Protein AF-A0A538CMD5-F1 (afdb_monomer_lite)

Secondary structure (DSSP, 8-state):
-EEEEEEE-TTSSSEEEEEEEEEEEEEEETTEEEEE--BTTB---EEEEEPPTT-EEEETTEE--GGG--TT-EEEEEE-SS-EEEEEE-HHHHHHHHHHHHS--TTTT-PPPP---PPPPPP-

Radius of gyration: 22.93 Å; chains: 1; bounding box: 38×64×66 Å

Sequence (124 aa):
MHSETVVPNKAGDGFITVTSDAGTVKSTSGNDVTIDESVGSLHYKDVTVTIPDGATIIRNHAKASLSDIATGDEIRVIASSEQTIVIAESQAFQKQERRQFRDHGPWDRHGPAGGAGVPGGPIY

Foldseek 3Di:
DKDKDWDQDPVNPDIKIKIKDWAFFQDDDDQKTWHFRDDDPRGDDIDIDRHDPPAFEAELNHGDDPVVDDGGWTWMWIDIPVHIYIYTYHPVSVVVVVVVDVCDDPPNPDDDDDDDDDDDDDDD

pLDDT: mean 86.1, std 20.43, range [35.31, 98.5]

Structure (mmCIF, N/CA/C/O backbone):
data_AF-A0A538CMD5-F1
#
_entry.id   AF-A0A538CMD5-F1
#
loop_
_atom_site.group_PDB
_atom_site.id
_atom_site.type_symbol
_atom_site.label_atom_id
_atom_site.label_alt_id
_atom_site.label_comp_id
_atom_site.label_asym_id
_atom_site.label_entity_id
_atom_site.label_seq_id
_atom_site.pdbx_PDB_ins_code
_atom_site.Cartn_x
_atom_site.Cartn_y
_atom_site.Cartn_z
_atom_site.occupancy
_atom_site.B_iso_or_equiv
_atom_site.auth_seq_id
_atom_site.auth_comp_id
_atom_site.auth_asym_id
_atom_site.auth_atom_id
_atom_site.pdbx_PDB_model_num
ATOM 1 N N . MET A 1 1 ? 5.514 8.657 1.057 1.00 86.06 1 MET A N 1
ATOM 2 C CA . MET A 1 1 ? 4.553 9.720 1.413 1.00 86.06 1 MET A CA 1
ATOM 3 C C . MET A 1 1 ? 3.672 9.144 2.491 1.00 86.06 1 MET A C 1
ATOM 5 O O . MET A 1 1 ? 2.933 8.214 2.202 1.00 86.06 1 MET A O 1
ATOM 9 N N . HIS A 1 2 ? 3.727 9.743 3.677 1.00 94.88 2 HIS A N 1
ATOM 10 C CA . HIS A 1 2 ? 2.932 9.338 4.825 1.00 94.88 2 HIS A CA 1
ATOM 11 C C . HIS A 1 2 ? 1.894 10.413 5.167 1.00 94.88 2 HIS A C 1
ATOM 13 O O . HIS A 1 2 ? 2.188 11.610 5.097 1.00 94.88 2 HIS A O 1
ATOM 19 N N . SER A 1 3 ? 0.692 9.997 5.554 1.00 96.56 3 SER A N 1
ATOM 20 C CA . SER A 1 3 ? -0.343 10.885 6.083 1.00 96.56 3 SER A CA 1
ATOM 21 C C . SER A 1 3 ? -1.226 10.173 7.096 1.00 96.56 3 SER A C 1
ATOM 23 O O . SER A 1 3 ? -1.556 9.004 6.905 1.00 96.56 3 SER A O 1
ATOM 25 N N . GLU A 1 4 ? -1.706 10.920 8.085 1.00 97.69 4 GLU A N 1
ATOM 26 C CA . GLU A 1 4 ? -2.724 10.475 9.034 1.00 97.69 4 GLU A CA 1
ATOM 27 C C . GLU A 1 4 ? -3.932 11.407 8.969 1.00 97.69 4 GLU A C 1
ATOM 29 O O . GLU A 1 4 ? -3.808 12.611 8.726 1.00 97.69 4 GLU A O 1
ATOM 34 N N . THR A 1 5 ? -5.131 10.865 9.150 1.00 98.00 5 THR A N 1
ATOM 35 C CA . THR A 1 5 ? -6.369 11.648 9.160 1.00 98.00 5 THR A CA 1
ATOM 36 C C . THR A 1 5 ? -7.367 11.028 10.120 1.00 98.00 5 THR A C 1
ATOM 38 O O . THR A 1 5 ? -7.531 9.813 10.151 1.00 98.00 5 THR A O 1
ATOM 41 N N . VAL A 1 6 ? -8.060 11.866 10.887 1.00 98.31 6 VAL A N 1
ATOM 42 C CA . VAL A 1 6 ? -9.145 11.433 11.770 1.00 98.31 6 VAL A CA 1
ATOM 43 C C . VAL A 1 6 ? -10.474 11.634 11.049 1.00 98.31 6 VAL A C 1
ATOM 45 O O . VAL A 1 6 ? -10.778 12.743 10.609 1.00 98.31 6 VAL A O 1
ATOM 48 N N . VAL A 1 7 ? -11.259 10.567 10.914 1.00 97.00 7 VAL A N 1
ATOM 49 C CA . VAL A 1 7 ? -12.551 10.562 10.206 1.00 97.00 7 VAL A CA 1
ATOM 50 C C . VAL A 1 7 ? -13.639 9.933 11.076 1.00 97.00 7 VAL A C 1
ATOM 52 O O . VAL A 1 7 ? -13.312 9.132 11.953 1.00 97.00 7 VAL A O 1
ATOM 55 N N . PRO A 1 8 ? -14.927 10.267 10.875 1.00 98.12 8 PRO A N 1
ATOM 56 C CA . PRO A 1 8 ? -16.017 9.541 11.518 1.00 98.12 8 PRO A CA 1
ATOM 57 C C . PRO A 1 8 ? -15.951 8.044 11.197 1.00 98.12 8 PRO A C 1
ATOM 59 O O . PRO A 1 8 ? -15.634 7.662 10.069 1.00 98.12 8 PRO A O 1
ATOM 62 N N . ASN A 1 9 ? -16.252 7.207 12.184 1.00 97.81 9 ASN A N 1
ATOM 63 C CA . ASN A 1 9 ? -16.338 5.761 11.999 1.00 97.81 9 ASN A CA 1
ATOM 64 C C . ASN A 1 9 ? -17.605 5.376 11.209 1.00 97.81 9 ASN A C 1
ATOM 66 O O . ASN A 1 9 ? -18.538 6.172 11.058 1.00 97.81 9 ASN A O 1
ATOM 70 N N . LYS A 1 10 ? -17.674 4.135 10.722 1.00 95.88 10 LYS A N 1
ATOM 71 C CA . LYS A 1 10 ? -18.829 3.642 9.955 1.00 95.88 10 LYS A CA 1
ATOM 72 C C . LYS A 1 10 ? -20.127 3.622 10.768 1.00 95.88 10 LYS A C 1
ATOM 74 O O . LYS A 1 10 ? -21.206 3.734 10.189 1.00 95.88 10 LYS A O 1
ATOM 79 N N . ALA A 1 11 ? -20.030 3.465 12.087 1.00 97.06 11 ALA A N 1
ATOM 80 C CA . ALA A 1 11 ? -21.177 3.492 12.993 1.00 97.06 11 ALA A CA 1
ATOM 81 C C . ALA A 1 11 ? -21.756 4.908 13.197 1.00 97.06 11 ALA A C 1
ATOM 83 O O . ALA A 1 11 ? -22.912 5.041 13.594 1.00 97.06 11 ALA A O 1
ATOM 84 N N . GLY A 1 12 ? -20.990 5.959 12.889 1.00 97.44 12 GLY A N 1
ATOM 85 C CA . GLY A 1 12 ? -21.380 7.357 13.064 1.00 97.44 12 GLY A CA 1
ATOM 86 C C . GLY A 1 12 ? -21.401 7.836 14.520 1.00 97.44 12 GLY A C 1
ATOM 87 O O . GLY A 1 12 ? -21.917 8.919 14.787 1.00 97.44 12 GLY A O 1
ATOM 88 N N . ASP A 1 13 ? -20.867 7.054 15.457 1.00 97.62 13 ASP A N 1
ATOM 89 C CA . ASP A 1 13 ? -20.877 7.333 16.900 1.00 97.62 13 ASP A CA 1
ATOM 90 C C . ASP A 1 13 ? -19.492 7.698 17.463 1.00 97.62 13 ASP A C 1
ATOM 92 O O . ASP A 1 13 ? -19.355 8.000 18.650 1.00 97.62 13 ASP A O 1
ATOM 96 N N . GLY A 1 14 ? -18.465 7.723 16.610 1.00 97.94 14 GLY A N 1
ATOM 97 C CA . GLY A 1 14 ? -17.099 8.039 17.003 1.00 97.94 14 GLY A CA 1
ATOM 98 C C . GLY A 1 14 ? -16.193 8.380 15.827 1.00 97.94 14 GLY A C 1
ATOM 99 O O . GLY A 1 14 ? -16.641 8.580 14.698 1.00 97.94 14 GLY A O 1
ATOM 100 N N . PHE A 1 15 ? -14.893 8.439 16.107 1.00 98.31 15 PHE A N 1
ATOM 101 C CA . PHE A 1 15 ? -13.852 8.730 15.127 1.00 98.31 15 PHE A CA 1
ATOM 102 C C . PHE A 1 15 ? -12.803 7.620 15.099 1.00 98.31 15 PHE A C 1
ATOM 104 O O . PHE A 1 15 ? -12.529 6.988 16.119 1.00 98.31 15 PHE A O 1
ATOM 111 N N . ILE A 1 16 ? -12.194 7.424 13.935 1.00 98.25 16 ILE A N 1
ATOM 112 C CA . ILE A 1 16 ? -11.062 6.523 13.714 1.00 98.25 16 ILE A CA 1
ATOM 113 C C . ILE A 1 16 ? -9.931 7.274 13.020 1.00 98.25 16 ILE A C 1
ATOM 115 O O . ILE A 1 16 ? -10.159 8.250 12.302 1.00 98.25 16 ILE A O 1
ATOM 119 N N . THR A 1 17 ? -8.712 6.784 13.205 1.00 98.44 17 THR A N 1
ATOM 120 C CA . THR A 1 17 ? -7.555 7.236 12.435 1.00 98.44 17 THR A CA 1
ATOM 121 C C . THR A 1 17 ? -7.415 6.384 11.179 1.00 98.44 17 THR A C 1
ATOM 123 O O . THR A 1 17 ? -7.485 5.156 11.234 1.00 98.44 17 THR A O 1
ATOM 126 N N . VAL A 1 18 ? -7.200 7.052 10.052 1.00 98.06 18 VAL A N 1
ATOM 127 C CA . VAL A 1 18 ? -6.785 6.462 8.783 1.00 98.06 18 VAL A CA 1
ATOM 128 C C . VAL A 1 18 ? -5.340 6.863 8.536 1.00 98.06 18 VAL A C 1
ATOM 130 O O . VAL A 1 18 ? -5.020 8.053 8.555 1.00 98.06 18 VAL A O 1
ATOM 133 N N . THR A 1 19 ? -4.480 5.887 8.275 1.00 97.94 19 THR A N 1
ATOM 134 C CA . THR A 1 19 ? -3.121 6.117 7.788 1.00 97.94 19 THR A CA 1
ATOM 135 C C . THR A 1 19 ? -3.057 5.840 6.291 1.00 97.94 19 THR A C 1
ATOM 137 O O . THR A 1 19 ? -3.761 4.972 5.767 1.00 97.94 19 THR A O 1
ATOM 140 N N . SER A 1 20 ? -2.222 6.595 5.580 1.00 97.62 20 SER A N 1
ATOM 141 C CA . SER A 1 20 ? -1.823 6.268 4.215 1.00 97.62 20 SER A CA 1
ATOM 142 C C . SER A 1 20 ? -0.312 6.346 4.092 1.00 97.62 20 SER A C 1
ATOM 144 O O . SER A 1 20 ? 0.270 7.398 4.342 1.00 97.62 20 SER A O 1
ATOM 146 N N . ASP A 1 21 ? 0.286 5.243 3.658 1.00 97.44 21 ASP A N 1
ATOM 147 C CA . ASP A 1 21 ? 1.706 5.121 3.337 1.00 97.44 21 ASP A CA 1
ATOM 148 C C . ASP A 1 21 ? 1.838 4.812 1.846 1.00 97.44 21 ASP A C 1
ATOM 150 O O . ASP A 1 21 ? 1.080 4.007 1.297 1.00 97.44 21 ASP A O 1
ATOM 154 N N . ALA A 1 22 ? 2.768 5.471 1.163 1.00 97.19 22 ALA A N 1
ATOM 155 C CA . ALA A 1 22 ? 2.944 5.298 -0.274 1.00 97.19 22 ALA A CA 1
ATOM 156 C C . ALA A 1 22 ? 4.400 5.445 -0.706 1.00 97.19 22 ALA A C 1
ATOM 158 O O . ALA A 1 22 ? 5.132 6.301 -0.205 1.00 97.19 22 ALA A O 1
ATOM 159 N N . GLY A 1 23 ? 4.804 4.659 -1.695 1.00 97.12 23 GLY A N 1
ATOM 160 C CA . GLY A 1 23 ? 6.175 4.643 -2.185 1.00 97.12 23 GLY A CA 1
ATOM 161 C C . GLY A 1 23 ? 6.415 3.489 -3.143 1.00 97.12 23 GLY A C 1
ATOM 162 O O . GLY A 1 23 ? 5.502 3.062 -3.846 1.00 97.12 23 GLY A O 1
ATOM 163 N N . THR A 1 24 ? 7.641 2.978 -3.161 1.00 97.50 24 THR A N 1
ATOM 164 C CA . THR A 1 24 ? 8.010 1.807 -3.968 1.00 97.50 24 THR A CA 1
ATOM 165 C C . THR A 1 24 ? 8.143 0.578 -3.079 1.00 97.50 24 THR A C 1
ATOM 167 O O . THR A 1 24 ? 8.733 0.651 -2.004 1.00 97.50 24 THR A O 1
ATOM 170 N N . VAL A 1 25 ? 7.632 -0.573 -3.513 1.00 98.06 25 VAL A N 1
ATOM 171 C CA . VAL A 1 25 ? 7.820 -1.837 -2.791 1.00 98.06 25 VAL A CA 1
ATOM 172 C C . VAL A 1 25 ? 9.299 -2.207 -2.807 1.0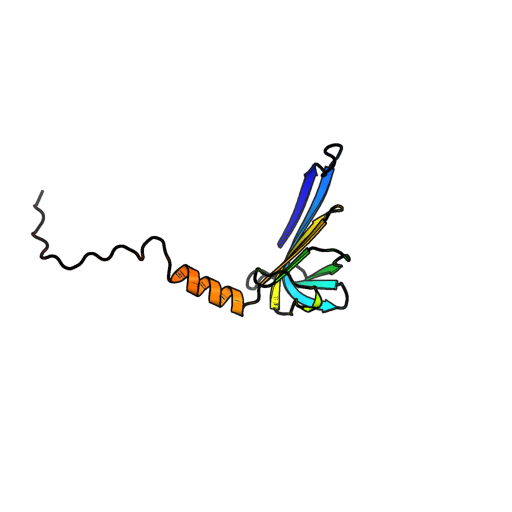0 98.06 25 VAL A C 1
ATOM 174 O O . VAL A 1 25 ? 9.872 -2.498 -3.858 1.00 98.06 25 VAL A O 1
ATOM 177 N N . LYS A 1 26 ? 9.914 -2.240 -1.629 1.00 97.56 26 LYS A N 1
ATOM 178 C CA . LYS A 1 26 ? 11.291 -2.689 -1.428 1.00 97.56 26 LYS A CA 1
ATOM 179 C C . LYS A 1 26 ? 11.350 -4.207 -1.282 1.00 97.56 26 LYS A C 1
ATOM 181 O O . LYS A 1 26 ? 12.150 -4.867 -1.944 1.00 97.56 26 LYS A O 1
ATOM 186 N N . SER A 1 27 ? 10.461 -4.771 -0.467 1.00 97.75 27 SER A N 1
ATOM 187 C CA . SER A 1 27 ? 10.362 -6.215 -0.239 1.00 97.75 27 SER A CA 1
ATOM 188 C C . SER A 1 27 ? 8.999 -6.619 0.309 1.00 97.75 27 SER A C 1
ATOM 190 O O . SER A 1 27 ? 8.302 -5.811 0.919 1.00 97.75 27 SER A O 1
ATOM 192 N N . THR A 1 28 ? 8.666 -7.897 0.150 1.00 96.94 28 THR A N 1
ATOM 193 C CA . THR A 1 28 ? 7.506 -8.550 0.767 1.00 96.94 28 THR A CA 1
ATOM 194 C C . THR A 1 28 ? 7.967 -9.791 1.525 1.00 96.94 28 THR A C 1
ATOM 196 O O . THR A 1 28 ? 8.773 -10.562 1.000 1.00 96.94 28 THR A O 1
ATOM 199 N N . SER A 1 29 ? 7.464 -10.009 2.737 1.00 96.25 29 SER A N 1
ATOM 200 C CA . SER A 1 29 ? 7.789 -11.184 3.551 1.00 96.25 29 SER A CA 1
ATOM 201 C C . SER A 1 29 ? 6.579 -11.612 4.373 1.00 96.25 29 SER A C 1
ATOM 203 O O . SER A 1 29 ? 6.192 -10.930 5.317 1.00 96.25 29 SER A O 1
ATOM 205 N N . GLY A 1 30 ? 5.981 -12.755 4.032 1.00 95.44 30 GLY A N 1
ATOM 206 C CA . GLY A 1 30 ? 4.720 -13.172 4.647 1.00 95.44 30 GLY A CA 1
ATOM 207 C C . GLY A 1 30 ? 3.641 -12.114 4.412 1.00 95.44 30 GLY A C 1
ATOM 208 O O . GLY A 1 30 ? 3.330 -11.811 3.261 1.00 95.44 30 GLY A O 1
ATOM 209 N N . ASN A 1 31 ? 3.127 -11.533 5.496 1.00 97.06 31 ASN A N 1
ATOM 210 C CA . ASN A 1 31 ? 2.116 -10.476 5.444 1.00 97.06 31 ASN A CA 1
ATOM 211 C C . ASN A 1 31 ? 2.713 -9.059 5.452 1.00 97.06 31 ASN A C 1
ATOM 213 O O . ASN A 1 31 ? 1.970 -8.082 5.371 1.00 97.06 31 ASN A O 1
ATOM 217 N N . ASP A 1 32 ? 4.035 -8.930 5.539 1.00 97.81 32 ASP A N 1
ATOM 218 C CA . ASP A 1 32 ? 4.701 -7.638 5.637 1.00 97.81 32 ASP A CA 1
ATOM 219 C C . ASP A 1 32 ? 5.108 -7.114 4.262 1.00 97.81 32 ASP A C 1
ATOM 221 O O . ASP A 1 32 ? 5.704 -7.831 3.451 1.00 97.81 32 ASP A O 1
ATOM 225 N N . VAL A 1 33 ? 4.847 -5.828 4.031 1.00 98.06 33 VAL A N 1
ATOM 226 C CA . VAL A 1 33 ? 5.346 -5.078 2.876 1.00 98.06 33 VAL A CA 1
ATOM 227 C C . VAL A 1 33 ? 6.240 -3.952 3.364 1.00 98.06 33 VAL A C 1
ATOM 229 O O . VAL A 1 33 ? 5.806 -3.090 4.125 1.00 98.06 33 VAL A O 1
ATOM 232 N N . THR A 1 34 ? 7.485 -3.937 2.898 1.00 98.31 34 THR A N 1
ATOM 233 C CA . THR A 1 34 ? 8.407 -2.823 3.117 1.00 98.31 34 THR A CA 1
ATOM 234 C C . THR A 1 34 ? 8.310 -1.851 1.950 1.00 98.31 34 THR A C 1
ATOM 236 O O . THR A 1 34 ? 8.531 -2.226 0.797 1.00 98.31 34 THR A O 1
ATOM 239 N N . ILE A 1 35 ? 7.999 -0.599 2.262 1.00 98.12 35 ILE A N 1
ATOM 240 C CA . ILE A 1 35 ? 7.803 0.512 1.340 1.00 98.12 35 ILE A CA 1
ATOM 241 C C . ILE A 1 35 ? 8.976 1.477 1.501 1.00 98.12 35 ILE A C 1
ATOM 243 O O . ILE A 1 35 ? 9.251 1.947 2.603 1.00 98.12 35 ILE A O 1
ATOM 247 N N . ASP A 1 36 ? 9.655 1.776 0.401 1.00 97.69 36 ASP A N 1
ATOM 248 C CA . ASP A 1 36 ? 10.601 2.882 0.301 1.00 97.69 36 ASP A CA 1
ATOM 249 C C . ASP A 1 36 ? 9.823 4.169 -0.005 1.00 97.69 36 ASP A C 1
ATOM 251 O O . ASP A 1 36 ? 9.268 4.332 -1.098 1.00 97.69 36 ASP A O 1
ATOM 255 N N . GLU A 1 37 ? 9.762 5.085 0.961 1.00 95.69 37 GLU A N 1
ATOM 256 C CA . GLU A 1 37 ? 9.050 6.358 0.841 1.00 95.69 37 GLU A CA 1
ATOM 257 C C . GLU A 1 37 ? 9.898 7.470 0.200 1.00 95.69 37 GLU A C 1
ATOM 259 O O . GLU A 1 37 ? 9.889 8.618 0.652 1.00 95.69 37 GLU A O 1
ATOM 264 N N . SER A 1 38 ? 10.635 7.148 -0.858 1.00 92.88 38 SER A N 1
ATOM 265 C CA . SER A 1 38 ? 11.463 8.108 -1.591 1.00 92.88 38 SER A CA 1
ATOM 266 C C . SER A 1 38 ? 10.697 8.880 -2.667 1.00 92.88 38 SER A C 1
ATOM 268 O O . SER A 1 38 ? 9.746 8.383 -3.272 1.00 92.88 38 SER A O 1
ATOM 270 N N . VAL A 1 39 ? 11.161 10.096 -2.964 1.00 87.75 39 VAL A N 1
ATOM 271 C CA . VAL A 1 39 ? 10.717 10.887 -4.122 1.00 87.75 39 VAL A CA 1
ATOM 272 C C . VAL A 1 39 ? 11.939 11.318 -4.925 1.00 87.75 39 VAL A C 1
ATOM 274 O O . VAL A 1 39 ? 12.763 12.109 -4.462 1.00 87.75 39 VAL A O 1
ATOM 277 N N . GLY A 1 40 ? 12.068 10.806 -6.150 1.00 86.19 40 GLY A N 1
ATOM 278 C CA . GLY A 1 40 ? 13.262 11.035 -6.965 1.00 86.19 40 GLY A CA 1
ATOM 279 C C . GLY A 1 40 ? 14.513 10.512 -6.256 1.00 86.19 40 GLY A C 1
ATOM 280 O O . GLY A 1 40 ? 14.596 9.331 -5.944 1.00 86.19 40 GLY A O 1
ATOM 281 N N . SER A 1 41 ? 15.481 11.392 -5.993 1.00 89.62 41 SER A N 1
ATOM 282 C CA . SER A 1 41 ? 16.706 11.062 -5.247 1.00 89.62 41 SER A CA 1
ATOM 283 C C . SER A 1 41 ? 16.618 11.344 -3.741 1.00 89.62 41 SER A C 1
ATOM 285 O O . SER A 1 41 ? 17.625 11.218 -3.047 1.00 89.62 41 SER A O 1
ATOM 287 N N . LEU A 1 42 ? 15.468 11.800 -3.238 1.00 93.25 42 LEU A N 1
ATOM 288 C CA . LEU A 1 42 ? 15.283 12.150 -1.831 1.00 93.25 42 LEU A CA 1
ATOM 289 C C . LEU A 1 42 ? 14.666 10.967 -1.086 1.00 93.25 42 LEU A C 1
ATOM 291 O O . LEU A 1 42 ? 13.489 10.662 -1.279 1.00 93.25 42 LEU A O 1
ATOM 295 N N . HIS A 1 43 ? 15.464 10.328 -0.230 1.00 93.19 43 HIS A N 1
ATOM 296 C CA . HIS A 1 43 ? 14.996 9.293 0.692 1.00 93.19 43 HIS A CA 1
ATOM 297 C C . HIS A 1 43 ? 14.426 9.929 1.957 1.00 93.19 43 HIS A C 1
ATOM 299 O O . HIS A 1 43 ? 15.030 10.842 2.523 1.00 93.19 43 HIS A O 1
ATOM 305 N N . TYR A 1 44 ? 13.259 9.451 2.385 1.00 94.00 44 TYR A N 1
ATOM 306 C CA . TYR A 1 44 ? 12.650 9.857 3.649 1.00 94.00 44 TYR A CA 1
ATOM 307 C C . TYR A 1 44 ? 12.835 8.778 4.718 1.00 94.00 44 TYR A C 1
ATOM 309 O O . TYR A 1 44 ? 13.494 9.017 5.729 1.00 94.00 44 TYR A O 1
ATOM 317 N N . LYS A 1 45 ? 12.246 7.598 4.498 1.00 95.38 45 LYS A N 1
ATOM 318 C CA . LYS A 1 45 ? 12.372 6.417 5.357 1.00 95.38 45 LYS A CA 1
ATOM 319 C C . LYS A 1 45 ? 11.893 5.169 4.618 1.00 95.38 45 LYS A C 1
ATOM 321 O O . LYS A 1 45 ? 11.172 5.263 3.626 1.00 95.38 45 LYS A O 1
ATOM 326 N N . ASP A 1 46 ? 12.236 4.015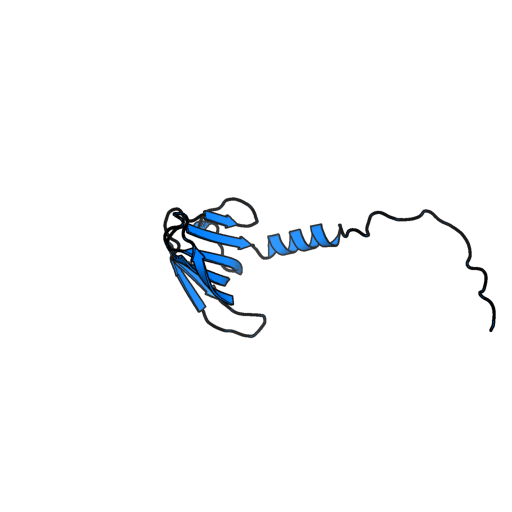 5.177 1.00 96.94 46 ASP A N 1
ATOM 327 C CA . ASP A 1 46 ? 11.576 2.755 4.855 1.00 96.94 46 ASP A CA 1
ATOM 328 C C . ASP A 1 46 ? 10.498 2.479 5.911 1.00 96.94 46 ASP A C 1
ATOM 330 O O . ASP A 1 46 ? 10.739 2.660 7.109 1.00 96.94 46 ASP A O 1
ATOM 334 N N . VAL A 1 47 ? 9.324 2.023 5.483 1.00 96.94 47 VAL A N 1
ATOM 335 C CA . VAL A 1 47 ? 8.219 1.634 6.371 1.00 96.94 47 VAL A CA 1
ATOM 336 C C . VAL A 1 47 ? 7.847 0.192 6.099 1.00 96.94 47 VAL A C 1
ATOM 338 O O . VAL A 1 47 ? 7.612 -0.172 4.954 1.00 96.94 47 VAL A O 1
ATOM 341 N N . THR A 1 48 ? 7.743 -0.621 7.145 1.00 97.69 48 THR A N 1
ATOM 342 C CA . THR A 1 48 ? 7.146 -1.954 7.037 1.00 97.69 48 THR A CA 1
ATOM 343 C C . THR A 1 48 ? 5.717 -1.903 7.550 1.00 97.69 48 THR A C 1
ATOM 345 O O . THR A 1 48 ? 5.486 -1.509 8.692 1.00 97.69 48 THR A O 1
ATOM 348 N N . VAL A 1 49 ? 4.772 -2.310 6.704 1.00 96.88 49 VAL A N 1
ATOM 349 C CA . VAL A 1 49 ? 3.353 -2.414 7.044 1.00 96.88 49 VAL A CA 1
ATOM 350 C C . VAL A 1 49 ? 2.938 -3.877 6.992 1.00 96.88 49 VAL A C 1
ATOM 352 O O . VAL A 1 49 ? 3.088 -4.530 5.958 1.00 96.88 49 VAL A O 1
ATOM 355 N 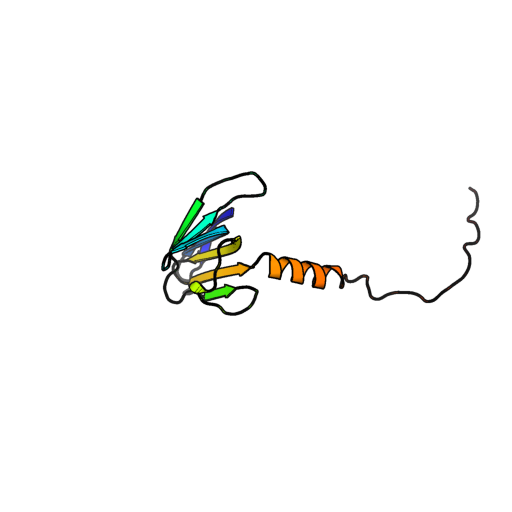N . THR A 1 50 ? 2.391 -4.380 8.095 1.00 97.69 50 THR A N 1
ATOM 356 C CA . THR A 1 50 ? 1.758 -5.700 8.143 1.00 97.69 50 THR A CA 1
ATOM 357 C C . THR A 1 50 ? 0.345 -5.601 7.587 1.00 97.69 50 THR A C 1
ATOM 359 O O . THR A 1 50 ? -0.496 -4.875 8.118 1.00 97.69 50 THR A O 1
ATOM 362 N N . ILE A 1 51 ? 0.074 -6.336 6.515 1.00 97.69 51 ILE A N 1
ATOM 363 C CA . ILE A 1 51 ? -1.238 -6.374 5.877 1.00 97.69 51 ILE A CA 1
ATOM 364 C C . ILE A 1 51 ? -2.101 -7.421 6.596 1.00 97.69 51 ILE A C 1
ATOM 366 O O . ILE A 1 51 ? -1.736 -8.600 6.615 1.00 97.69 51 ILE A O 1
ATOM 370 N N . PRO A 1 52 ? -3.233 -7.029 7.211 1.00 97.00 52 PRO A N 1
ATOM 371 C CA . PRO A 1 52 ? -4.095 -7.978 7.898 1.00 97.00 52 PRO A CA 1
ATOM 372 C C . PRO A 1 52 ? -4.809 -8.890 6.898 1.00 97.00 52 PRO A C 1
ATOM 374 O O . PRO A 1 52 ? -5.085 -8.512 5.753 1.00 97.00 52 PRO A O 1
ATOM 377 N N . ASP A 1 53 ? -5.180 -10.080 7.361 1.00 94.62 53 ASP A N 1
ATOM 378 C CA . ASP A 1 53 ? -6.051 -10.966 6.598 1.00 94.62 53 ASP A CA 1
ATOM 379 C C . ASP A 1 53 ? -7.386 -10.265 6.293 1.00 94.62 53 ASP A C 1
ATOM 381 O O . ASP A 1 53 ? -7.941 -9.538 7.118 1.00 94.62 53 ASP A O 1
ATOM 385 N N . GLY A 1 54 ? -7.911 -10.469 5.082 1.00 94.12 54 GLY A N 1
ATOM 386 C CA . GLY A 1 54 ? -9.136 -9.805 4.622 1.00 94.12 54 GLY A CA 1
ATOM 387 C C . GLY A 1 54 ? -8.938 -8.390 4.063 1.00 94.12 54 GLY A C 1
ATOM 388 O O . GLY A 1 54 ? -9.917 -7.775 3.634 1.00 94.12 54 GLY A O 1
ATOM 389 N N . ALA A 1 55 ? -7.701 -7.882 3.999 1.00 97.81 55 ALA A N 1
ATOM 390 C CA . ALA A 1 55 ? -7.398 -6.651 3.274 1.00 97.81 55 ALA A CA 1
ATOM 391 C C . ALA A 1 55 ? -7.841 -6.732 1.801 1.00 97.81 55 ALA A C 1
ATOM 393 O O . ALA A 1 55 ? -7.761 -7.773 1.144 1.00 97.81 55 ALA A O 1
ATOM 394 N N . THR A 1 56 ? -8.291 -5.601 1.259 1.00 98.50 56 THR A N 1
ATOM 395 C CA . THR A 1 56 ? -8.593 -5.485 -0.171 1.00 98.50 56 THR A CA 1
ATOM 396 C C . THR A 1 56 ? -7.313 -5.164 -0.922 1.00 98.50 56 THR A C 1
ATOM 398 O O . THR A 1 56 ? -6.714 -4.121 -0.682 1.00 98.50 56 THR A O 1
ATOM 401 N N . ILE A 1 57 ? -6.909 -6.037 -1.843 1.00 98.44 57 ILE A N 1
ATOM 402 C CA . ILE A 1 57 ? -5.672 -5.873 -2.607 1.00 98.44 57 ILE A CA 1
ATOM 403 C C . ILE A 1 57 ? -6.018 -5.720 -4.083 1.00 98.44 57 ILE A C 1
ATOM 405 O O . ILE A 1 57 ? -6.737 -6.536 -4.668 1.00 98.44 57 ILE A O 1
ATOM 409 N N . ILE A 1 58 ? -5.516 -4.642 -4.669 1.00 98.50 58 ILE A N 1
ATOM 410 C CA . ILE A 1 58 ? -5.689 -4.291 -6.071 1.00 98.50 58 ILE A CA 1
ATOM 411 C C . ILE A 1 58 ? -4.298 -4.111 -6.660 1.00 98.50 58 ILE A C 1
ATOM 413 O O . ILE A 1 58 ? -3.511 -3.306 -6.163 1.00 98.50 58 ILE A O 1
ATOM 417 N N . ARG A 1 59 ? -4.000 -4.840 -7.733 1.00 98.06 59 ARG A N 1
ATOM 418 C CA . ARG A 1 59 ? -2.757 -4.682 -8.485 1.00 98.06 59 ARG A CA 1
ATOM 419 C C . ARG A 1 59 ? -3.069 -4.475 -9.956 1.00 98.06 59 ARG A C 1
ATOM 421 O O . ARG A 1 59 ? -3.821 -5.260 -10.528 1.00 98.06 59 ARG A O 1
ATOM 428 N N . ASN A 1 60 ? -2.491 -3.439 -10.567 1.00 97.50 60 ASN A N 1
ATOM 429 C CA . ASN A 1 60 ? -2.722 -3.099 -11.979 1.00 97.50 60 ASN A CA 1
ATOM 430 C C . ASN A 1 60 ? -4.229 -3.032 -12.315 1.00 97.50 60 ASN A C 1
ATOM 432 O O . ASN A 1 60 ? -4.697 -3.633 -13.280 1.00 97.50 60 ASN A O 1
ATOM 436 N N . HIS A 1 61 ? -4.992 -2.373 -11.436 1.00 96.06 61 HIS A N 1
ATOM 437 C CA . HIS A 1 61 ? -6.448 -2.157 -11.531 1.00 96.06 61 HIS A CA 1
ATOM 438 C C . HIS A 1 61 ? -7.316 -3.424 -11.501 1.00 96.06 61 HIS A C 1
ATOM 440 O O . HIS A 1 61 ? -8.525 -3.355 -11.711 1.00 96.06 61 HIS A O 1
ATOM 446 N N . ALA A 1 62 ? -6.734 -4.576 -11.174 1.00 97.12 62 ALA A N 1
ATOM 447 C CA . ALA A 1 62 ? -7.451 -5.826 -10.981 1.00 97.12 62 ALA A CA 1
ATOM 448 C C . ALA A 1 62 ? -7.385 -6.276 -9.518 1.00 97.12 62 ALA A C 1
ATOM 450 O O . ALA A 1 62 ? -6.430 -5.980 -8.797 1.00 97.12 62 ALA A O 1
ATOM 451 N N . LYS A 1 63 ? -8.402 -7.026 -9.078 1.00 97.75 63 LYS A N 1
ATOM 452 C CA . LYS A 1 63 ? -8.364 -7.709 -7.780 1.00 97.75 63 LYS A CA 1
ATOM 453 C C . LYS A 1 63 ? -7.164 -8.660 -7.752 1.00 97.75 63 LYS A C 1
ATOM 455 O O . LYS A 1 63 ? -6.988 -9.441 -8.684 1.00 97.75 63 LYS A O 1
ATOM 460 N N . ALA A 1 64 ? -6.392 -8.606 -6.676 1.00 97.81 64 ALA A N 1
ATOM 461 C CA . ALA A 1 64 ? -5.156 -9.357 -6.515 1.00 97.81 64 ALA A CA 1
ATOM 462 C C . ALA A 1 64 ? -5.028 -9.921 -5.092 1.00 97.81 64 ALA A C 1
ATOM 464 O O . ALA A 1 64 ? -5.915 -9.763 -4.248 1.00 97.81 64 ALA A O 1
ATOM 465 N N . SER A 1 65 ? -3.915 -10.597 -4.847 1.00 97.12 65 SER A N 1
ATOM 466 C CA . SER A 1 65 ? -3.464 -11.082 -3.548 1.00 97.12 65 SER A CA 1
ATOM 467 C C . SER A 1 65 ? -2.143 -10.419 -3.153 1.00 97.12 65 SER A C 1
ATOM 469 O O . SER A 1 65 ? -1.468 -9.810 -3.983 1.00 97.12 65 SER A O 1
ATOM 471 N N . LEU A 1 66 ? -1.745 -10.546 -1.884 1.00 96.25 66 LEU A N 1
ATOM 472 C CA . LEU A 1 66 ? -0.491 -9.956 -1.407 1.00 96.25 66 LEU A CA 1
ATOM 473 C C . LEU A 1 66 ? 0.728 -10.567 -2.105 1.00 96.25 66 LEU A C 1
ATOM 475 O O . LEU A 1 66 ? 1.678 -9.859 -2.417 1.00 96.25 66 LEU A O 1
ATOM 479 N N . SER A 1 67 ? 0.666 -11.863 -2.416 1.00 96.62 67 SER A N 1
ATOM 480 C CA . SER A 1 67 ? 1.703 -12.572 -3.168 1.00 96.62 67 SER A CA 1
ATOM 481 C C . SER A 1 67 ? 1.865 -12.093 -4.609 1.00 96.62 67 SER A C 1
ATOM 483 O O . SER A 1 67 ? 2.883 -12.392 -5.226 1.00 96.62 67 SER A O 1
ATOM 485 N N . ASP A 1 68 ? 0.888 -11.363 -5.155 1.00 97.00 68 ASP A N 1
ATOM 486 C CA . ASP A 1 68 ? 1.010 -10.781 -6.491 1.00 97.00 68 ASP A CA 1
ATOM 487 C C . ASP A 1 68 ? 1.804 -9.472 -6.481 1.00 97.00 68 ASP A C 1
ATOM 489 O O . ASP A 1 68 ? 2.221 -9.024 -7.549 1.00 97.00 68 ASP A O 1
ATOM 493 N N . ILE A 1 69 ? 1.993 -8.844 -5.314 1.00 97.50 69 ILE A N 1
ATOM 494 C CA . ILE A 1 69 ? 2.759 -7.605 -5.161 1.00 97.50 69 ILE A CA 1
ATOM 495 C C . ILE A 1 69 ? 4.244 -7.913 -5.331 1.00 97.50 69 ILE A C 1
ATOM 497 O O . ILE A 1 69 ? 4.786 -8.800 -4.676 1.00 97.50 69 ILE A O 1
ATOM 501 N N . ALA A 1 70 ? 4.912 -7.164 -6.204 1.00 96.44 70 ALA A N 1
ATOM 502 C CA . ALA A 1 70 ? 6.318 -7.378 -6.510 1.00 96.44 70 ALA A CA 1
ATOM 503 C C . ALA A 1 70 ? 7.182 -6.200 -6.058 1.00 96.44 70 ALA A C 1
ATOM 505 O O . ALA A 1 70 ? 6.754 -5.046 -6.070 1.00 96.44 70 ALA A O 1
ATOM 506 N N . THR A 1 71 ? 8.444 -6.487 -5.730 1.00 97.69 71 THR A N 1
ATOM 507 C CA . THR A 1 71 ? 9.473 -5.452 -5.572 1.00 97.69 71 THR A CA 1
ATOM 508 C C . THR A 1 71 ? 9.518 -4.555 -6.811 1.00 97.69 71 THR A C 1
ATOM 510 O O . THR A 1 71 ? 9.544 -5.040 -7.944 1.00 97.69 71 THR A O 1
ATOM 513 N N . GLY A 1 72 ? 9.557 -3.242 -6.587 1.00 97.06 72 GLY A N 1
ATOM 514 C CA . GLY A 1 72 ? 9.553 -2.224 -7.635 1.00 97.06 72 GLY A CA 1
ATOM 515 C C . GLY A 1 72 ? 8.165 -1.770 -8.095 1.00 97.06 72 GLY A C 1
ATOM 516 O O . GLY A 1 72 ? 8.093 -0.832 -8.891 1.00 97.06 72 GLY A O 1
ATOM 517 N N . ASP A 1 73 ? 7.080 -2.384 -7.614 1.00 98.25 73 ASP A N 1
ATOM 518 C CA . ASP A 1 73 ? 5.741 -1.821 -7.796 1.00 98.25 73 ASP A CA 1
ATOM 519 C C . ASP A 1 73 ? 5.630 -0.493 -7.025 1.00 98.25 73 ASP A C 1
ATOM 521 O O . ASP A 1 73 ? 6.140 -0.361 -5.909 1.00 98.25 73 ASP A O 1
ATOM 525 N N . GLU A 1 74 ? 4.944 0.491 -7.601 1.00 97.19 74 GLU A N 1
ATOM 526 C CA . GLU A 1 74 ? 4.477 1.645 -6.834 1.00 97.19 74 GLU A CA 1
ATOM 527 C C . GLU A 1 74 ? 3.266 1.214 -6.017 1.00 97.19 74 GLU A C 1
ATOM 529 O O . GLU A 1 74 ? 2.362 0.568 -6.543 1.00 97.19 74 GLU A O 1
ATOM 534 N N . ILE A 1 75 ? 3.251 1.545 -4.732 1.00 98.06 75 ILE A N 1
ATOM 535 C CA . ILE A 1 75 ? 2.256 1.061 -3.781 1.00 98.06 75 ILE A CA 1
ATOM 536 C C . ILE A 1 75 ? 1.692 2.207 -2.951 1.00 98.06 75 ILE A C 1
ATOM 538 O O . ILE A 1 75 ? 2.402 3.137 -2.566 1.00 98.06 75 ILE A O 1
ATOM 542 N N . ARG A 1 76 ? 0.404 2.103 -2.633 1.00 98.00 76 ARG A N 1
ATOM 543 C CA . ARG A 1 76 ? -0.274 2.866 -1.592 1.00 98.00 76 ARG A CA 1
ATOM 544 C C . ARG A 1 76 ? -1.021 1.900 -0.684 1.00 98.00 76 ARG A C 1
ATOM 546 O O . ARG A 1 76 ? -1.858 1.126 -1.147 1.00 98.00 76 ARG A O 1
ATOM 553 N N . VAL A 1 77 ? -0.744 1.986 0.608 1.00 98.19 77 VAL A N 1
ATOM 554 C CA . VAL A 1 77 ? -1.484 1.292 1.659 1.00 98.19 77 VAL A CA 1
ATOM 555 C C . VAL A 1 77 ? -2.332 2.322 2.387 1.00 98.19 77 VAL A C 1
ATOM 557 O O . VAL A 1 77 ? -1.839 3.386 2.754 1.00 98.19 77 VAL A O 1
ATOM 560 N N . ILE A 1 78 ? -3.618 2.030 2.546 1.00 98.19 78 ILE A N 1
ATOM 561 C CA . ILE A 1 78 ? -4.572 2.831 3.313 1.00 98.19 78 ILE A CA 1
ATOM 562 C C . ILE A 1 78 ? -5.115 1.919 4.402 1.00 98.19 78 ILE A C 1
ATOM 564 O O . ILE A 1 78 ? -5.708 0.885 4.090 1.00 98.19 78 ILE A O 1
ATOM 568 N N . ALA A 1 79 ? -4.904 2.275 5.664 1.00 97.81 79 ALA A N 1
ATOM 569 C CA . ALA A 1 79 ? -5.269 1.427 6.789 1.00 97.81 79 ALA A CA 1
ATOM 570 C C . ALA A 1 79 ? -6.061 2.197 7.845 1.00 97.81 79 ALA A C 1
ATOM 572 O O . ALA A 1 79 ? -5.775 3.351 8.153 1.00 97.81 79 ALA A O 1
ATOM 573 N N . SER A 1 80 ? -7.058 1.531 8.413 1.00 97.31 80 SER A N 1
ATOM 574 C CA . SER A 1 80 ? -7.779 1.957 9.607 1.00 97.31 80 SER A CA 1
ATOM 575 C C . SER A 1 80 ? -8.166 0.733 10.435 1.00 97.31 80 SER A C 1
ATOM 577 O O . SER A 1 80 ? -7.946 -0.407 10.021 1.00 97.31 80 SER A O 1
ATOM 579 N N . SER A 1 81 ? -8.796 0.952 11.589 1.00 95.81 81 SER A N 1
ATOM 580 C CA . SER A 1 81 ? -9.373 -0.137 12.386 1.00 95.81 81 SER A CA 1
ATOM 581 C C . SER A 1 81 ? -10.541 -0.860 11.701 1.00 95.81 81 SER A C 1
ATOM 583 O O . SER A 1 81 ? -10.951 -1.916 12.171 1.00 95.81 81 SER A O 1
ATOM 585 N N . GLU A 1 82 ? -11.109 -0.301 10.629 1.00 95.94 82 GLU A N 1
ATOM 586 C CA . GLU A 1 82 ? -12.280 -0.859 9.940 1.00 95.94 82 GLU A CA 1
ATOM 587 C C . GLU A 1 82 ? -11.932 -1.559 8.624 1.00 95.94 82 GLU A C 1
ATOM 589 O O . GLU A 1 82 ? -12.640 -2.479 8.215 1.00 95.94 82 GLU A O 1
ATOM 594 N N . GLN A 1 83 ? -10.87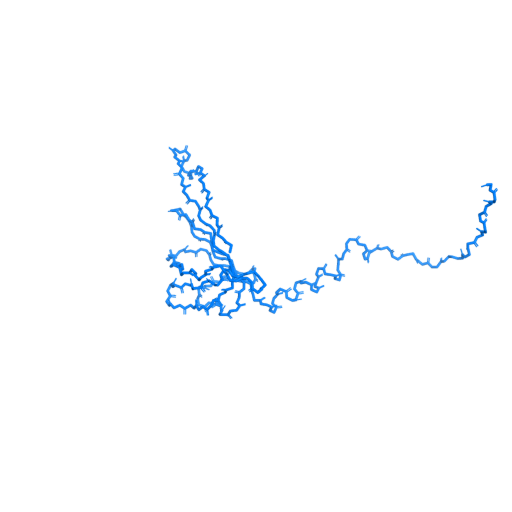3 -1.121 7.936 1.00 96.69 83 GLN A N 1
ATOM 595 C CA . GLN A 1 83 ? -10.484 -1.680 6.646 1.00 96.69 83 GLN A CA 1
ATOM 596 C C . GLN A 1 83 ? -9.018 -1.385 6.313 1.00 96.69 83 GLN A C 1
ATOM 598 O O . GLN A 1 83 ? -8.479 -0.329 6.644 1.00 96.69 83 GLN A O 1
ATOM 603 N N . THR A 1 84 ? -8.398 -2.298 5.564 1.00 98.44 84 THR A N 1
ATOM 604 C CA . THR A 1 84 ? -7.126 -2.059 4.875 1.00 98.44 84 THR A CA 1
ATOM 605 C C . THR A 1 84 ? -7.302 -2.236 3.371 1.00 98.44 84 THR A C 1
ATOM 607 O O . THR A 1 84 ? -7.887 -3.222 2.912 1.00 98.44 84 THR A O 1
ATOM 610 N N . ILE A 1 85 ? -6.799 -1.270 2.605 1.00 98.25 85 ILE A N 1
ATOM 611 C CA . ILE A 1 85 ? -6.782 -1.279 1.143 1.00 98.25 85 ILE A CA 1
ATOM 612 C C . ILE A 1 85 ? -5.337 -1.117 0.682 1.00 98.25 85 ILE A C 1
ATOM 614 O O . ILE A 1 85 ? -4.645 -0.187 1.093 1.00 98.25 85 ILE A O 1
ATOM 618 N N . VAL A 1 86 ? -4.899 -2.012 -0.195 1.00 98.50 86 VAL A N 1
ATOM 619 C CA . VAL A 1 86 ? -3.591 -1.974 -0.844 1.00 98.50 86 VAL A CA 1
ATOM 620 C C . VAL A 1 86 ? -3.808 -1.801 -2.337 1.00 98.50 86 VAL A C 1
ATOM 622 O O . VAL A 1 86 ? -4.495 -2.607 -2.964 1.00 98.50 86 VAL A O 1
ATOM 625 N N . ILE A 1 87 ? -3.223 -0.751 -2.903 1.00 98.38 87 ILE A N 1
ATOM 626 C CA . ILE A 1 87 ? -3.239 -0.482 -4.340 1.00 98.38 87 ILE A CA 1
ATOM 627 C C . ILE A 1 87 ? -1.797 -0.474 -4.813 1.00 98.38 87 ILE A C 1
ATOM 629 O O . ILE A 1 87 ? -0.983 0.271 -4.269 1.00 98.38 87 ILE A O 1
ATOM 633 N N . ALA A 1 88 ? -1.488 -1.289 -5.815 1.00 98.25 88 ALA A N 1
ATOM 634 C CA . ALA A 1 88 ? -0.160 -1.356 -6.398 1.00 98.25 88 ALA A CA 1
ATOM 635 C C . ALA A 1 88 ? -0.194 -1.332 -7.926 1.00 98.25 88 ALA A C 1
ATOM 637 O O . ALA A 1 88 ? -1.102 -1.871 -8.563 1.00 98.25 88 ALA A O 1
ATOM 638 N N . GLU A 1 89 ? 0.838 -0.754 -8.522 1.00 97.94 89 GLU A N 1
ATOM 639 C CA . GLU A 1 89 ? 1.008 -0.688 -9.964 1.00 97.94 89 GLU A CA 1
ATOM 640 C C . GLU A 1 89 ? 2.445 -1.004 -10.352 1.00 97.94 89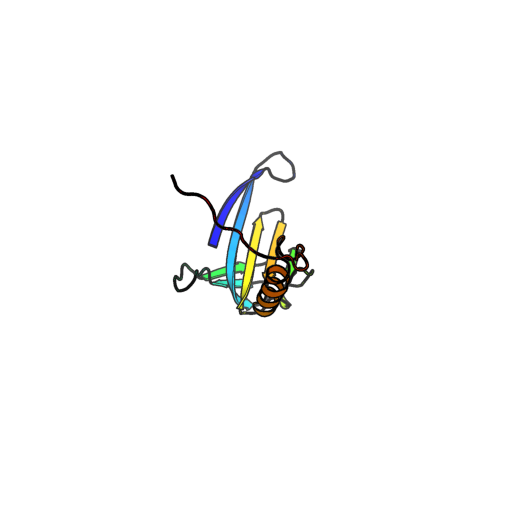 GLU A C 1
ATOM 642 O O . GLU A 1 89 ? 3.409 -0.449 -9.827 1.00 97.94 89 GLU A O 1
ATOM 647 N N . SER A 1 90 ? 2.587 -1.883 -11.337 1.00 96.94 90 SER A N 1
ATOM 648 C CA . SER A 1 90 ? 3.888 -2.160 -11.926 1.00 96.94 90 SER A CA 1
ATOM 649 C C . SER A 1 90 ? 4.310 -1.030 -12.864 1.00 96.94 90 SER A C 1
ATOM 651 O O . SER A 1 90 ? 3.502 -0.450 -13.594 1.00 96.94 90 SER A O 1
ATOM 653 N N . GLN A 1 91 ? 5.617 -0.791 -12.956 1.00 93.25 91 GLN A N 1
ATOM 654 C CA . GLN A 1 91 ? 6.180 0.176 -13.904 1.00 93.25 91 GLN A CA 1
ATOM 655 C C . GLN A 1 91 ? 5.782 -0.108 -15.364 1.00 93.25 91 GLN A C 1
ATOM 657 O O . GLN A 1 91 ? 5.646 0.816 -16.169 1.00 93.25 91 GLN A O 1
ATOM 662 N N . ALA A 1 92 ? 5.608 -1.382 -15.731 1.00 93.00 92 ALA A N 1
ATOM 663 C CA . ALA A 1 92 ? 5.161 -1.770 -17.066 1.00 93.00 92 ALA A CA 1
ATOM 664 C C . ALA A 1 92 ? 3.716 -1.326 -17.327 1.00 93.00 92 ALA A C 1
ATOM 666 O O . ALA A 1 92 ? 3.448 -0.714 -18.363 1.00 93.00 92 ALA A O 1
ATOM 667 N N . PHE A 1 93 ? 2.824 -1.572 -16.367 1.00 93.50 93 PHE A N 1
ATOM 668 C CA . PHE A 1 93 ? 1.424 -1.171 -16.446 1.00 93.50 93 PHE A CA 1
ATOM 669 C C . PHE A 1 93 ? 1.290 0.350 -16.549 1.00 93.50 93 PHE A C 1
ATOM 671 O O . PHE A 1 93 ? 0.703 0.850 -17.504 1.00 93.50 93 PHE A O 1
ATOM 678 N N . GLN A 1 94 ? 1.982 1.104 -15.694 1.00 90.75 94 GLN A N 1
ATOM 679 C CA . GLN A 1 94 ? 1.963 2.566 -15.783 1.00 90.75 94 GLN A CA 1
ATOM 680 C C . GLN A 1 94 ? 2.495 3.104 -17.115 1.00 90.75 94 GLN A C 1
ATOM 682 O O . GLN A 1 94 ? 2.001 4.096 -17.651 1.00 90.75 94 GLN A O 1
ATOM 687 N N . LYS A 1 95 ? 3.541 2.482 -17.677 1.00 89.94 95 LYS A N 1
ATOM 688 C CA . LYS A 1 95 ? 4.048 2.856 -19.008 1.00 89.94 95 LYS A CA 1
ATOM 689 C C . LYS A 1 95 ? 3.002 2.603 -20.087 1.00 89.94 95 LYS A C 1
ATOM 691 O O . LYS A 1 95 ? 2.906 3.413 -21.007 1.00 89.94 95 LYS A O 1
ATOM 696 N N . GLN A 1 96 ? 2.265 1.501 -19.993 1.00 89.81 96 GLN A N 1
ATOM 697 C CA . GLN A 1 96 ? 1.185 1.179 -20.915 1.00 89.81 96 GLN A CA 1
ATOM 698 C C . GLN A 1 96 ? 0.048 2.197 -20.806 1.00 89.81 96 GLN A C 1
ATOM 700 O O . GLN A 1 96 ? -0.340 2.763 -21.826 1.00 89.81 96 GLN A O 1
ATOM 705 N N . GLU A 1 97 ? -0.422 2.497 -19.599 1.00 86.56 97 GLU A N 1
ATOM 706 C CA . GLU A 1 97 ? -1.486 3.481 -19.387 1.00 86.56 97 GLU A CA 1
ATOM 707 C C . GLU A 1 97 ? -1.084 4.867 -19.881 1.00 86.56 97 GLU A C 1
ATOM 709 O O . GLU A 1 97 ? -1.803 5.493 -20.655 1.00 86.56 97 GLU A O 1
ATOM 714 N N . ARG A 1 98 ? 0.127 5.328 -19.546 1.00 83.50 98 ARG A N 1
ATOM 715 C CA . ARG A 1 98 ? 0.636 6.609 -20.054 1.00 83.50 98 ARG A CA 1
ATOM 716 C C . ARG A 1 98 ? 0.687 6.672 -21.577 1.00 83.50 98 ARG A C 1
ATOM 718 O O . ARG A 1 98 ? 0.611 7.769 -22.108 1.00 83.50 98 ARG A O 1
ATOM 725 N N . ARG A 1 99 ? 0.855 5.553 -22.288 1.00 79.25 99 ARG A N 1
ATOM 726 C CA . ARG A 1 99 ? 0.751 5.538 -23.757 1.00 79.25 99 ARG A CA 1
ATOM 727 C C . ARG A 1 99 ? -0.708 5.688 -24.178 1.00 79.25 99 ARG A C 1
ATOM 729 O O . ARG A 1 99 ? -1.035 6.631 -24.885 1.00 79.25 99 ARG A O 1
ATOM 736 N N . GLN A 1 100 ? -1.585 4.848 -23.632 1.00 74.44 100 GLN A N 1
ATOM 737 C CA . GLN A 1 100 ? -3.018 4.856 -23.940 1.00 74.44 100 GLN A CA 1
ATOM 738 C C . GLN A 1 100 ? -3.687 6.217 -23.686 1.00 74.44 100 GLN A C 1
ATOM 740 O O . GLN A 1 100 ? -4.532 6.634 -24.469 1.00 74.44 100 GLN A O 1
ATOM 745 N N . PHE A 1 101 ? -3.283 6.940 -22.640 1.00 69.50 101 PHE A N 1
ATOM 746 C CA . PHE A 1 101 ? -3.838 8.259 -22.314 1.00 69.50 101 PHE A CA 1
ATOM 747 C C . PHE A 1 101 ? -3.082 9.443 -22.938 1.00 69.50 101 PHE A C 1
ATOM 749 O O . PHE A 1 101 ? -3.608 10.553 -22.942 1.00 69.50 101 PHE A O 1
ATOM 756 N N . ARG A 1 102 ? -1.872 9.248 -23.486 1.00 61.00 102 ARG A N 1
ATOM 757 C CA . ARG A 1 102 ? -1.187 10.280 -24.296 1.00 61.00 102 ARG A CA 1
ATOM 758 C C . ARG A 1 102 ? -1.650 10.281 -25.748 1.00 61.00 102 ARG A C 1
ATOM 760 O O . ARG A 1 102 ? -1.623 11.340 -26.359 1.00 61.00 102 ARG A O 1
ATOM 767 N N . ASP A 1 103 ? -2.097 9.135 -26.253 1.00 53.47 103 ASP A N 1
ATOM 768 C CA . ASP A 1 103 ? -2.597 8.976 -27.625 1.00 53.47 103 ASP A CA 1
ATOM 769 C C . ASP A 1 103 ? -4.103 9.307 -27.762 1.00 53.47 103 ASP A C 1
ATOM 771 O O . ASP A 1 103 ? -4.681 9.200 -28.847 1.00 53.47 103 ASP A O 1
ATOM 775 N N . HIS A 1 104 ? -4.761 9.676 -26.656 1.00 49.56 104 HIS A N 1
ATOM 776 C CA . HIS A 1 104 ? -6.192 9.989 -26.578 1.00 49.56 104 HIS A CA 1
ATOM 777 C C . HIS A 1 104 ? -6.449 11.269 -25.775 1.00 49.56 104 HIS A C 1
ATOM 779 O O . HIS A 1 104 ? -7.292 11.307 -24.874 1.00 49.56 104 HIS A O 1
ATOM 785 N N . GLY A 1 105 ? -5.721 12.338 -26.095 1.00 48.47 105 GLY A N 1
ATOM 786 C CA . GLY A 1 105 ? -6.056 13.656 -25.578 1.00 48.47 105 GLY A CA 1
ATOM 787 C C . GLY A 1 105 ? -7.415 14.120 -26.127 1.00 48.47 105 GLY A C 1
ATOM 788 O O . GLY A 1 105 ? -7.801 13.7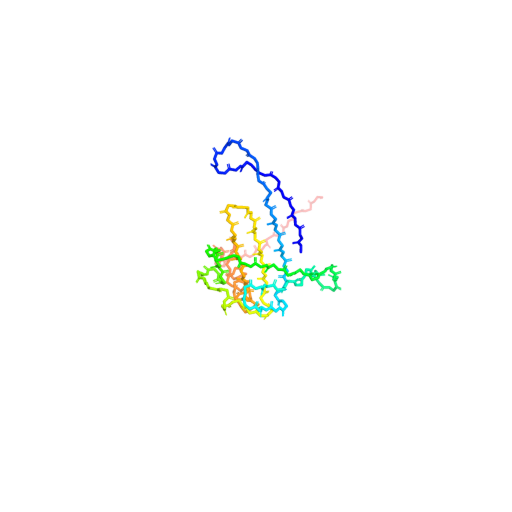48 -27.238 1.00 48.47 105 GLY A O 1
ATOM 789 N N . PRO A 1 106 ? -8.147 15.000 -25.418 1.00 50.19 106 PRO A N 1
ATOM 790 C CA . PRO A 1 106 ? -9.408 15.580 -25.905 1.00 50.19 106 PRO A CA 1
ATOM 791 C C . PRO A 1 106 ? -9.254 16.430 -27.184 1.00 50.19 106 PRO A C 1
ATOM 793 O O . PRO A 1 106 ? -10.235 16.969 -27.688 1.00 50.19 106 PRO A O 1
ATOM 796 N N . TRP A 1 107 ? -8.038 16.539 -27.720 1.00 53.62 107 TRP A N 1
ATOM 797 C CA . TRP A 1 107 ? -7.692 17.312 -28.907 1.00 53.62 107 TRP A CA 1
ATOM 798 C C . TRP A 1 107 ? -7.468 16.447 -30.162 1.00 53.62 107 TRP A C 1
ATOM 800 O O . TRP A 1 107 ? -7.375 16.996 -31.256 1.00 53.62 107 TRP A O 1
ATOM 810 N N . ASP A 1 108 ? -7.467 15.111 -30.055 1.00 50.97 108 ASP A N 1
ATOM 811 C CA . ASP A 1 108 ? -7.135 14.201 -31.171 1.00 50.97 108 ASP A CA 1
ATOM 812 C C . ASP A 1 108 ? -8.312 13.896 -32.121 1.00 50.97 108 ASP A C 1
ATOM 814 O O . ASP A 1 108 ? -8.248 12.996 -32.960 1.00 50.97 108 ASP A O 1
ATOM 818 N N . ARG A 1 109 ? -9.419 14.644 -32.020 1.00 48.62 109 ARG A N 1
ATOM 819 C CA . ARG A 1 109 ? -10.617 14.453 -32.858 1.00 48.62 109 ARG A CA 1
ATOM 820 C C . ARG A 1 109 ? -11.111 15.704 -33.575 1.00 48.62 109 ARG A C 1
ATOM 822 O O . ARG A 1 109 ? -12.301 15.815 -33.810 1.00 48.62 109 ARG A O 1
ATOM 829 N N . HIS A 1 110 ? -10.237 16.602 -34.017 1.00 41.25 110 HIS A N 1
ATOM 830 C CA . HIS A 1 110 ? -10.613 17.557 -35.067 1.00 41.25 110 HIS A CA 1
ATOM 831 C C . HIS A 1 110 ? -9.434 17.838 -35.996 1.00 41.25 110 HIS A C 1
ATOM 833 O O . HIS A 1 110 ? -8.758 18.853 -35.881 1.00 41.25 110 HIS A O 1
ATOM 839 N N . GLY A 1 111 ? -9.206 16.954 -36.965 1.00 42.72 111 GLY A N 1
ATOM 840 C CA . GLY A 1 111 ? -8.590 17.411 -38.205 1.00 42.72 111 GLY A CA 1
ATOM 841 C C . GLY A 1 111 ? -9.636 18.173 -39.022 1.00 42.72 111 GLY A C 1
ATOM 842 O O . GLY A 1 111 ? -10.739 17.650 -39.199 1.00 42.72 111 GLY A O 1
ATOM 843 N N . PRO A 1 112 ? -9.332 19.355 -39.576 1.00 40.56 112 PRO A N 1
ATOM 844 C CA . PRO A 1 112 ? -9.988 19.805 -40.782 1.00 40.56 112 PRO A CA 1
ATOM 845 C C . PRO A 1 112 ? -9.178 19.337 -41.990 1.00 40.56 112 PRO A C 1
ATOM 847 O O . PRO A 1 112 ? -7.967 19.541 -42.092 1.00 40.56 112 PRO A O 1
ATOM 850 N N . ALA A 1 113 ? -9.902 18.720 -42.920 1.00 45.94 113 ALA A N 1
ATOM 851 C CA . ALA A 1 113 ? -9.533 18.630 -44.320 1.00 45.94 113 ALA A CA 1
ATOM 852 C C . ALA A 1 113 ? -9.174 20.021 -44.885 1.00 45.94 113 ALA A C 1
ATOM 854 O O . ALA A 1 113 ? -9.562 21.048 -44.333 1.00 45.94 113 ALA A O 1
ATOM 855 N N . GLY A 1 114 ? -8.404 20.026 -45.976 1.00 43.97 114 GLY A N 1
ATOM 856 C CA . GLY A 1 114 ? -7.686 21.186 -46.502 1.00 43.97 114 GLY A CA 1
ATOM 857 C C . GLY A 1 114 ? -8.478 22.482 -46.708 1.00 43.97 114 GLY A C 1
ATOM 858 O O . GLY A 1 114 ? -9.696 22.500 -46.836 1.00 43.97 114 GLY A O 1
ATOM 859 N N . GLY A 1 115 ? -7.740 23.588 -46.811 1.00 35.47 115 GLY A N 1
ATOM 860 C CA . GLY A 1 115 ? -8.316 24.894 -47.112 1.00 35.47 115 GLY A CA 1
ATOM 861 C C . GLY A 1 115 ? -7.270 26.003 -47.162 1.00 35.47 115 GLY A C 1
ATOM 862 O O . GLY A 1 115 ? -6.699 26.368 -46.146 1.00 35.47 115 GLY A O 1
ATOM 863 N N . ALA A 1 116 ? -7.027 26.476 -48.381 1.00 39.22 116 ALA A N 1
ATOM 864 C CA . ALA A 1 116 ? -6.348 27.684 -48.850 1.00 39.22 116 ALA A CA 1
ATOM 865 C C . ALA A 1 116 ? -5.969 28.818 -47.861 1.00 39.22 116 ALA A C 1
ATOM 867 O O . ALA A 1 116 ? -6.798 29.306 -47.107 1.00 39.22 116 ALA A O 1
ATOM 868 N N . GLY A 1 117 ? -4.738 29.325 -48.052 1.00 38.09 117 GLY A N 1
ATOM 869 C CA . GLY A 1 117 ? -4.392 30.748 -48.230 1.00 38.09 117 GLY A CA 1
ATOM 870 C C . GLY A 1 117 ? -4.721 31.739 -47.110 1.00 38.09 117 GLY A C 1
ATOM 871 O O . GLY A 1 117 ? -5.875 32.082 -46.898 1.00 38.09 117 GLY A O 1
ATOM 872 N N . VAL A 1 118 ? -3.690 32.320 -46.493 1.00 41.22 118 VAL A N 1
ATOM 873 C CA . VAL A 1 118 ? -3.829 33.494 -45.616 1.00 41.22 118 VAL A CA 1
ATOM 874 C C . VAL A 1 118 ? -3.668 34.774 -46.458 1.00 41.22 118 VAL A C 1
ATOM 876 O O . VAL A 1 118 ? -2.583 34.976 -47.009 1.00 41.22 118 VAL A O 1
ATOM 879 N N . PRO A 1 119 ? -4.687 35.648 -46.597 1.00 42.88 119 PRO A N 1
ATOM 880 C CA . PRO A 1 119 ? -4.518 37.006 -47.111 1.00 42.88 119 PRO A CA 1
ATOM 881 C C . PRO A 1 119 ? -4.065 37.945 -45.983 1.00 42.88 119 PRO A C 1
ATOM 883 O O . PRO A 1 119 ? -4.485 37.800 -44.836 1.00 42.88 119 PRO A O 1
ATOM 886 N N . GLY A 1 120 ? -3.196 38.900 -46.324 1.00 41.09 120 GLY A N 1
ATOM 887 C CA . GLY A 1 120 ? -2.546 39.826 -45.394 1.00 41.09 120 GLY A CA 1
ATOM 888 C C . GLY A 1 120 ? -3.492 40.666 -44.529 1.00 41.09 120 GLY A C 1
ATOM 889 O O . GLY A 1 120 ? -4.570 41.072 -44.959 1.00 41.09 120 GLY A O 1
ATOM 890 N N . GLY A 1 121 ? -3.046 40.946 -43.302 1.00 35.31 121 GLY A N 1
ATOM 891 C CA . GLY A 1 121 ? -3.703 41.865 -42.372 1.00 35.31 121 GLY A CA 1
ATOM 892 C C . GLY A 1 121 ? -3.234 43.317 -42.563 1.00 35.31 121 GLY A C 1
ATOM 893 O O . GLY A 1 121 ? -2.083 43.530 -42.955 1.00 35.31 121 GLY A O 1
ATOM 894 N N . PRO A 1 122 ? -4.100 44.318 -42.314 1.00 39.44 122 PRO A N 1
ATOM 895 C CA . PRO A 1 122 ? -3.792 45.717 -42.561 1.00 39.44 122 PRO A CA 1
ATOM 896 C C . PRO A 1 122 ? -2.989 46.385 -41.438 1.00 39.44 122 PRO A C 1
ATOM 898 O O . PRO A 1 122 ? -3.042 46.019 -40.266 1.00 39.44 122 PRO A O 1
ATOM 901 N N . ILE A 1 123 ? -2.286 47.414 -41.896 1.00 45.78 123 ILE A N 1
ATOM 902 C CA . ILE A 1 123 ? -1.583 48.495 -41.203 1.00 45.78 123 ILE A CA 1
ATOM 903 C C . ILE A 1 123 ? -2.559 49.316 -40.347 1.00 45.78 123 ILE A C 1
ATOM 905 O O . ILE A 1 123 ? -3.567 49.772 -40.885 1.00 45.78 123 ILE A O 1
ATOM 909 N N . TYR A 1 124 ? -2.212 49.550 -39.078 1.00 38.41 124 TYR A N 1
ATOM 910 C CA . TYR A 1 124 ? -2.381 50.827 -38.370 1.00 38.41 124 TYR A CA 1
ATOM 911 C C . TYR A 1 124 ? -1.410 50.903 -37.190 1.00 38.41 124 TYR A C 1
ATOM 913 O O . TYR A 1 124 ? -1.298 49.893 -36.460 1.00 38.41 124 TYR A O 1
#